Protein AF-A0A958QHL1-F1 (afdb_monomer)

Nearest PDB structures (foldseek):
  5h7c-assembly2_C  TM=5.661E-01  e=3.840E-01  Staphylococcus aureus
  6q84-assembly1_A  TM=4.705E-01  e=4.400E+00  Saccharomyces cerevisiae S288C
  6oxl-assembly1_B  TM=3.513E-01  e=3.822E+00  Mus musculus
  6q83-assembly1_A  TM=4.762E-01  e=9.317E+00  Saccharomyces cerevisiae S288C

Structure (mmCIF, N/CA/C/O backbone):
data_AF-A0A958QHL1-F1
#
_entry.id   AF-A0A958QHL1-F1
#
loop_
_atom_site.group_PDB
_atom_site.id
_atom_site.type_symbol
_atom_site.label_atom_id
_atom_site.label_alt_id
_atom_site.label_comp_id
_atom_site.label_asym_id
_atom_site.label_entity_id
_atom_site.label_seq_id
_atom_site.pdbx_PDB_ins_code
_atom_site.Cartn_x
_atom_site.Cartn_y
_atom_site.Cartn_z
_atom_site.occupancy
_atom_site.B_iso_or_equiv
_atom_site.auth_seq_id
_atom_site.auth_comp_id
_atom_site.auth_asym_id
_atom_site.auth_atom_id
_atom_site.pdbx_PDB_model_num
ATOM 1 N N . MET A 1 1 ? -62.777 44.201 -5.542 1.00 40.00 1 MET A N 1
ATOM 2 C CA . MET A 1 1 ? -62.900 43.605 -4.192 1.00 40.00 1 MET A CA 1
ATOM 3 C C . MET A 1 1 ? -62.318 42.198 -4.240 1.00 40.00 1 MET A C 1
ATOM 5 O O . MET A 1 1 ? -62.604 41.501 -5.202 1.00 40.00 1 MET A O 1
ATOM 9 N N . LYS A 1 2 ? -61.555 41.824 -3.204 1.00 37.69 2 LYS A N 1
ATOM 10 C CA . LYS A 1 2 ? -60.826 40.557 -2.964 1.00 37.69 2 LYS A CA 1
ATOM 11 C C . LYS A 1 2 ? -59.412 40.443 -3.557 1.00 37.69 2 LYS A C 1
ATOM 13 O O . LYS A 1 2 ? -59.173 39.968 -4.656 1.00 37.69 2 LYS A O 1
ATOM 18 N N . VAL A 1 3 ? -58.500 40.897 -2.700 1.00 38.31 3 VAL A N 1
ATOM 19 C CA . VAL A 1 3 ? -57.068 40.610 -2.596 1.00 38.31 3 VAL A CA 1
ATOM 20 C C . VAL A 1 3 ? -56.872 39.106 -2.364 1.00 38.31 3 VAL A C 1
ATOM 22 O O . VAL A 1 3 ? -57.505 38.567 -1.455 1.00 38.31 3 VAL A O 1
ATOM 25 N N . THR A 1 4 ? -55.974 38.446 -3.104 1.00 38.78 4 THR A N 1
ATOM 26 C CA . THR A 1 4 ? -55.525 37.084 -2.756 1.00 38.78 4 THR A CA 1
ATOM 27 C C . THR A 1 4 ? -54.004 37.032 -2.643 1.00 38.78 4 THR A C 1
ATOM 29 O O . THR A 1 4 ? -53.277 36.976 -3.626 1.00 38.78 4 THR A O 1
ATOM 32 N N . LYS A 1 5 ? -53.597 37.159 -1.378 1.00 37.94 5 LYS A N 1
ATOM 33 C CA . LYS A 1 5 ? -52.376 36.755 -0.670 1.00 37.94 5 LYS A CA 1
ATOM 34 C C . LYS A 1 5 ? -51.297 35.986 -1.449 1.00 37.94 5 LYS A C 1
ATOM 36 O O . LYS A 1 5 ? -51.543 34.924 -2.010 1.00 37.94 5 LYS A O 1
ATOM 41 N N . LEU A 1 6 ? -50.078 36.512 -1.295 1.00 40.16 6 LEU A N 1
ATOM 42 C CA . LEU A 1 6 ? -48.790 35.857 -1.496 1.00 40.16 6 LEU A CA 1
ATOM 43 C C . LEU A 1 6 ? -48.704 34.530 -0.725 1.00 40.16 6 LEU A C 1
ATOM 45 O O . LEU A 1 6 ? -48.998 34.490 0.470 1.00 40.16 6 LEU A O 1
ATOM 49 N N . ALA A 1 7 ? -48.203 33.491 -1.388 1.00 40.44 7 ALA A N 1
ATOM 50 C CA . ALA A 1 7 ? -47.588 32.344 -0.735 1.00 40.44 7 ALA A CA 1
ATOM 51 C C . ALA A 1 7 ? -46.068 32.475 -0.893 1.00 40.44 7 ALA A C 1
ATOM 53 O O . ALA A 1 7 ? -45.492 32.133 -1.923 1.00 40.44 7 ALA A O 1
ATOM 54 N N . THR A 1 8 ? -45.434 33.042 0.130 1.00 37.28 8 THR A N 1
ATOM 55 C CA . THR A 1 8 ? -43.983 33.039 0.311 1.00 37.28 8 THR A CA 1
ATOM 56 C C . THR A 1 8 ? -43.542 31.607 0.608 1.00 37.28 8 THR A C 1
ATOM 58 O O . THR A 1 8 ? -43.864 31.069 1.666 1.00 37.28 8 THR A O 1
ATOM 61 N N . ILE A 1 9 ? -42.812 30.983 -0.317 1.00 42.72 9 ILE A N 1
ATOM 62 C CA . ILE A 1 9 ? -42.079 29.742 -0.056 1.00 42.72 9 ILE A CA 1
ATOM 63 C C . ILE A 1 9 ? -40.859 30.129 0.781 1.00 42.72 9 ILE A C 1
ATOM 65 O O . ILE A 1 9 ? -39.889 30.684 0.270 1.00 42.72 9 ILE A O 1
ATOM 69 N N . ALA A 1 10 ? 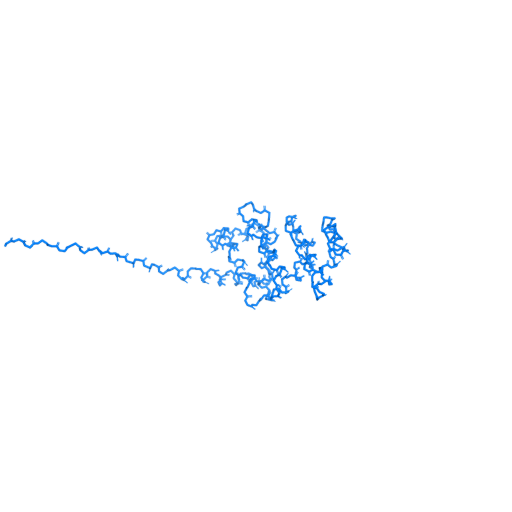-40.929 29.883 2.087 1.00 36.50 10 ALA A N 1
ATOM 70 C CA . ALA A 1 10 ? -39.771 29.948 2.963 1.00 36.50 10 ALA A CA 1
ATOM 71 C C . ALA A 1 10 ? -38.899 28.713 2.698 1.00 36.50 10 ALA A C 1
ATOM 73 O O . ALA A 1 10 ? -39.098 27.657 3.294 1.00 36.50 10 ALA A O 1
ATOM 74 N N . PHE A 1 11 ? -37.948 28.839 1.773 1.00 31.77 11 PHE A N 1
ATOM 75 C CA . PHE A 1 11 ? -36.825 27.913 1.688 1.00 31.77 11 PHE A CA 1
ATOM 76 C C . PHE A 1 11 ? -35.873 28.286 2.827 1.00 31.77 11 PHE A C 1
ATOM 78 O O . PHE A 1 11 ? -35.077 29.218 2.723 1.00 31.77 11 PHE A O 1
ATOM 85 N N . VAL A 1 12 ? -36.040 27.627 3.972 1.00 35.97 12 VAL A N 1
ATOM 86 C CA . VAL A 1 12 ? -35.073 27.700 5.066 1.00 35.97 12 VAL A CA 1
ATOM 87 C C . VAL A 1 12 ? -33.830 26.967 4.575 1.00 35.97 12 VAL A C 1
ATOM 89 O O . VAL A 1 12 ? -33.745 25.744 4.633 1.00 35.97 12 VAL A O 1
ATOM 92 N N . SER A 1 13 ? -32.884 27.728 4.029 1.00 36.53 13 SER A N 1
ATOM 93 C CA . SER A 1 13 ? -31.526 27.265 3.772 1.00 36.53 13 SER A CA 1
ATOM 94 C C . SER A 1 13 ? -30.848 26.996 5.109 1.00 36.53 13 SER A C 1
ATOM 96 O O . SER A 1 13 ? -30.160 27.849 5.667 1.00 36.53 13 SER A O 1
ATOM 98 N N . THR A 1 14 ? -31.044 25.795 5.636 1.00 39.44 14 THR A N 1
ATOM 99 C CA . THR A 1 14 ? -30.184 25.239 6.671 1.00 39.44 14 THR A CA 1
ATOM 100 C C . THR A 1 14 ? -28.889 24.786 5.998 1.00 39.44 14 THR A C 1
ATOM 102 O O . THR A 1 14 ? -28.697 23.611 5.707 1.00 39.44 14 THR A O 1
ATOM 105 N N . VAL A 1 15 ? -27.990 25.734 5.725 1.00 42.03 15 VAL A N 1
ATOM 106 C CA . VAL A 1 15 ? -26.566 25.415 5.572 1.00 42.03 15 VAL A CA 1
ATOM 107 C C . VAL A 1 15 ? -26.044 25.213 6.989 1.00 42.03 15 VAL A C 1
ATOM 109 O O . VAL A 1 15 ? -25.591 26.148 7.647 1.00 42.03 15 VAL A O 1
ATOM 112 N N . LEU A 1 16 ? -26.217 23.999 7.512 1.00 40.34 16 LEU A N 1
ATOM 113 C CA . LEU A 1 16 ? -25.536 23.594 8.732 1.00 40.34 16 LEU A CA 1
ATOM 114 C C . LEU A 1 16 ? -24.055 23.436 8.399 1.00 40.34 16 LEU A C 1
ATOM 116 O O . LEU A 1 16 ? -23.671 22.584 7.605 1.00 40.34 16 LEU A O 1
ATOM 120 N N . LEU A 1 17 ? -23.268 24.318 9.009 1.00 44.16 17 LEU A N 1
ATOM 121 C CA . LEU A 1 17 ? -21.853 24.193 9.347 1.00 44.16 17 LEU A CA 1
ATOM 122 C C . LEU A 1 17 ? -21.390 22.718 9.428 1.00 44.16 17 LEU A C 1
ATOM 124 O O . LEU A 1 17 ? -21.441 22.097 10.485 1.00 44.16 17 LEU A O 1
ATOM 128 N N . SER A 1 18 ? -20.916 22.148 8.322 1.00 42.16 18 SER A N 1
ATOM 129 C CA . SER A 1 18 ? -20.265 20.827 8.287 1.00 42.16 18 SER A CA 1
ATOM 130 C C . SER A 1 18 ? -18.736 20.927 8.203 1.00 42.16 18 SER A C 1
ATOM 132 O O . SER A 1 18 ? -18.056 19.930 7.988 1.00 42.16 18 SER A O 1
ATOM 134 N N . GLY A 1 19 ? -18.175 22.126 8.392 1.00 37.88 19 GLY A N 1
ATOM 135 C CA . GLY A 1 19 ? -16.742 22.391 8.227 1.00 37.88 19 GLY A CA 1
ATOM 136 C C . GLY A 1 19 ? -15.857 22.109 9.445 1.00 37.88 19 GLY A C 1
ATOM 137 O O . GLY A 1 19 ? -14.647 22.246 9.333 1.00 37.88 19 GLY A O 1
ATOM 138 N N . THR A 1 20 ? -16.409 21.750 10.608 1.00 47.81 20 THR A N 1
ATOM 139 C CA . THR A 1 20 ? -15.644 21.646 11.867 1.00 47.81 20 THR A CA 1
ATOM 140 C C . THR A 1 20 ? -15.330 20.234 12.383 1.00 47.81 20 THR A C 1
ATOM 142 O O . THR A 1 20 ? -14.235 20.084 12.921 1.00 47.81 20 THR A O 1
ATOM 145 N N . PRO A 1 21 ? -16.169 19.184 12.240 1.00 52.41 21 PRO A N 1
ATOM 146 C CA . PRO A 1 21 ? -15.819 17.876 12.804 1.00 52.41 21 PRO A CA 1
ATOM 147 C C . PRO A 1 21 ? -14.728 17.165 11.995 1.00 52.41 21 PRO A C 1
ATOM 149 O O . PRO A 1 21 ? -13.868 16.523 12.582 1.00 52.41 21 PRO A O 1
ATOM 152 N N . ALA A 1 22 ? -14.713 17.329 10.667 1.00 51.03 22 ALA A N 1
ATOM 153 C CA . ALA A 1 22 ? -13.728 16.681 9.800 1.00 51.03 22 ALA A CA 1
ATOM 154 C C . ALA A 1 22 ? -12.302 17.214 10.029 1.00 51.03 22 ALA A C 1
ATOM 156 O O . ALA A 1 22 ? -11.361 16.431 10.091 1.00 51.03 22 ALA A O 1
ATOM 157 N N . LEU A 1 23 ? -12.149 18.532 10.217 1.00 50.41 23 LEU A N 1
ATOM 158 C CA . LEU A 1 23 ? -10.845 19.147 10.487 1.00 50.41 23 LEU A CA 1
ATOM 159 C C . LEU A 1 23 ? -10.327 18.814 11.894 1.00 50.41 23 LEU A C 1
ATOM 161 O O . 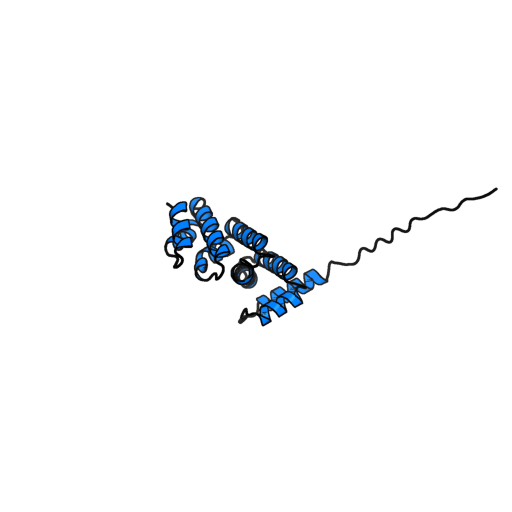LEU A 1 23 ? -9.138 18.562 12.050 1.00 50.41 23 LEU A O 1
ATOM 165 N N . ALA A 1 24 ? -11.209 18.776 12.901 1.00 58.22 24 ALA A N 1
ATOM 166 C CA . ALA A 1 24 ? -10.835 18.379 14.260 1.00 58.22 24 ALA A CA 1
ATOM 167 C C . ALA A 1 24 ? -10.433 16.893 14.327 1.00 58.22 24 ALA A C 1
ATOM 169 O O . ALA A 1 24 ? -9.383 16.567 14.875 1.00 58.22 24 ALA A O 1
ATOM 170 N N . ALA A 1 25 ? -11.209 16.009 13.689 1.00 60.47 25 ALA A N 1
ATOM 171 C CA . ALA A 1 25 ? -10.893 14.584 13.615 1.00 60.47 25 ALA A CA 1
ATOM 172 C C . ALA A 1 25 ? -9.570 14.320 12.877 1.00 60.47 25 ALA A C 1
ATOM 174 O O . ALA A 1 25 ? -8.770 13.506 13.329 1.00 60.47 25 ALA A O 1
ATOM 175 N N . GLN A 1 26 ? -9.291 15.060 11.796 1.00 62.81 26 GLN A N 1
ATOM 176 C CA . GLN A 1 26 ? -8.021 14.951 11.077 1.00 62.81 26 GLN A CA 1
ATOM 177 C C . GLN A 1 26 ? -6.828 15.382 11.945 1.00 62.81 26 GLN A C 1
ATOM 179 O O . GLN A 1 26 ? -5.815 14.684 11.961 1.00 62.81 26 GLN A O 1
ATOM 184 N N . SER A 1 27 ? -6.947 16.484 12.699 1.00 71.00 27 SER A N 1
ATOM 185 C CA . SER A 1 27 ? -5.885 16.922 13.616 1.00 71.00 27 SER A CA 1
ATOM 186 C C . SER A 1 27 ? -5.665 15.955 14.782 1.00 71.00 27 SER A C 1
ATOM 188 O O . SER A 1 27 ? -4.523 15.735 15.190 1.00 71.00 27 SER A O 1
ATOM 190 N N . ASP A 1 28 ? -6.735 15.337 15.289 1.00 78.75 28 ASP A N 1
ATOM 191 C CA . ASP A 1 28 ? -6.648 14.335 16.352 1.00 78.75 28 ASP A CA 1
ATOM 192 C C . ASP A 1 28 ? -5.971 13.059 15.836 1.00 78.75 28 ASP A C 1
ATOM 194 O O . ASP A 1 2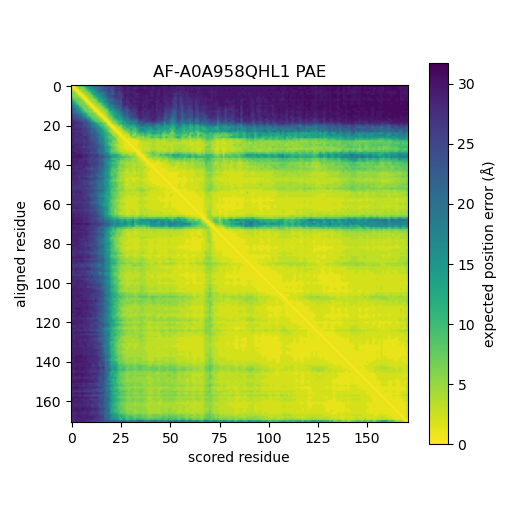8 ? -5.057 12.536 16.477 1.00 78.75 28 ASP A O 1
ATOM 198 N N . LEU A 1 29 ? -6.337 12.601 14.635 1.00 82.75 29 LEU A N 1
ATOM 199 C CA . LEU A 1 29 ? -5.721 11.442 13.998 1.00 82.75 29 LEU A CA 1
ATOM 200 C C . LEU A 1 29 ? -4.238 11.682 13.684 1.00 82.75 29 LEU A C 1
ATOM 202 O O . LEU A 1 29 ? -3.403 10.818 13.953 1.00 82.75 29 LEU A O 1
ATOM 206 N N . GLU A 1 30 ? -3.884 12.858 13.162 1.00 83.00 30 GLU A N 1
ATOM 207 C CA . GLU A 1 30 ? -2.490 13.246 12.928 1.00 83.00 30 GLU A CA 1
ATOM 208 C C . GLU A 1 30 ? -1.680 13.214 14.232 1.00 83.00 30 GLU A C 1
ATOM 210 O O . GLU A 1 30 ? -0.595 12.623 14.280 1.00 83.00 30 GLU A O 1
ATOM 215 N N . PHE A 1 31 ? -2.230 13.768 15.318 1.00 82.69 31 PHE A N 1
ATOM 216 C CA . PHE A 1 31 ? -1.605 13.720 16.636 1.00 82.69 31 PHE A CA 1
ATOM 217 C C . PHE A 1 31 ? -1.419 12.278 17.126 1.00 82.69 31 PHE A C 1
ATOM 219 O O . PHE A 1 31 ? -0.316 11.907 17.539 1.00 82.69 31 PHE A O 1
ATOM 226 N N . MET A 1 32 ? -2.449 11.436 17.025 1.00 82.44 32 MET A N 1
ATOM 227 C CA . MET A 1 32 ? -2.378 10.028 17.423 1.00 82.44 32 MET A CA 1
ATOM 228 C C . MET A 1 32 ? -1.335 9.251 16.604 1.00 82.44 32 MET A C 1
ATOM 230 O O . MET A 1 32 ? -0.540 8.493 17.163 1.00 82.44 32 MET A O 1
ATOM 234 N N . LEU A 1 33 ? -1.267 9.477 15.290 1.00 84.62 33 LEU A N 1
ATOM 235 C CA . LEU A 1 33 ? -0.289 8.836 14.404 1.00 84.62 33 LEU A CA 1
ATOM 236 C C . LEU A 1 33 ? 1.138 9.351 14.617 1.00 84.62 33 LEU A C 1
ATOM 238 O O . LEU A 1 33 ? 2.099 8.611 14.375 1.00 84.62 33 LEU A O 1
ATOM 242 N N . SER A 1 34 ? 1.296 10.582 15.108 1.00 83.62 34 SER A N 1
ATOM 243 C CA . SER A 1 34 ? 2.597 11.155 15.471 1.00 83.62 34 SER A CA 1
ATOM 244 C C . SER A 1 34 ? 3.234 10.483 16.698 1.00 83.62 34 SER A C 1
ATOM 246 O O . SER A 1 34 ? 4.441 10.619 16.924 1.00 83.62 34 SER A O 1
ATOM 248 N N . ALA A 1 35 ? 2.460 9.707 17.470 1.00 83.00 35 ALA A N 1
ATOM 249 C CA . ALA A 1 35 ? 2.942 9.026 18.663 1.00 83.00 35 ALA A CA 1
ATOM 250 C C . ALA A 1 35 ? 4.140 8.115 18.347 1.00 83.00 35 ALA A C 1
ATOM 252 O O . ALA A 1 35 ? 4.113 7.255 17.461 1.00 83.00 35 ALA A O 1
ATOM 253 N N . ARG A 1 36 ? 5.231 8.282 19.103 1.00 69.56 36 ARG A N 1
ATOM 254 C CA . ARG A 1 36 ? 6.502 7.583 18.846 1.00 69.56 36 ARG A CA 1
ATOM 255 C C . ARG A 1 36 ? 6.366 6.056 18.890 1.00 69.56 36 ARG A C 1
ATOM 257 O O . ARG A 1 36 ? 7.019 5.367 18.109 1.00 69.56 36 ARG A O 1
ATOM 264 N N . HIS A 1 37 ? 5.503 5.554 19.771 1.00 73.88 37 HIS A N 1
ATOM 265 C CA . HIS A 1 37 ? 5.282 4.132 20.032 1.00 73.88 37 HIS A CA 1
ATOM 266 C C . HIS A 1 37 ? 3.801 3.772 19.885 1.00 73.88 37 HIS A C 1
ATOM 268 O O . HIS A 1 37 ? 3.172 3.329 20.838 1.00 73.88 37 HIS A O 1
ATOM 274 N N . LEU A 1 38 ? 3.240 4.004 18.696 1.00 78.94 38 LEU A N 1
ATOM 275 C CA . LEU A 1 38 ? 1.933 3.453 18.351 1.00 78.94 38 LEU A CA 1
ATOM 276 C C . LEU A 1 38 ? 2.095 1.964 18.027 1.00 78.94 38 LEU A C 1
ATOM 278 O O . LEU A 1 38 ? 2.779 1.616 17.062 1.00 78.94 38 LEU A O 1
ATOM 282 N N . GLU A 1 39 ? 1.483 1.109 18.838 1.00 83.69 39 GLU A N 1
ATOM 283 C CA . GLU A 1 39 ? 1.298 -0.306 18.532 1.00 83.69 39 GLU A CA 1
ATOM 284 C C . GLU A 1 39 ? -0.087 -0.475 17.912 1.00 83.69 39 GLU A C 1
ATOM 286 O O . GLU A 1 39 ? -1.083 -0.085 18.514 1.00 83.69 39 GLU A O 1
ATOM 291 N N . TRP A 1 40 ? -0.145 -0.999 16.688 1.00 84.12 40 TRP A N 1
ATOM 292 C CA . TRP A 1 40 ? -1.419 -1.263 16.031 1.00 84.12 40 TRP A CA 1
ATOM 293 C C . TRP A 1 40 ? -1.918 -2.650 16.440 1.00 84.12 40 TRP A C 1
ATOM 295 O O . TRP A 1 40 ? -1.244 -3.653 16.211 1.00 84.12 40 TRP A O 1
ATOM 305 N N . ASN A 1 41 ? -3.078 -2.694 17.086 1.00 87.44 41 ASN A N 1
ATOM 306 C CA . ASN A 1 41 ? -3.783 -3.902 17.509 1.00 87.44 41 ASN A CA 1
ATOM 307 C C . ASN A 1 41 ? -5.299 -3.665 17.406 1.00 87.44 41 ASN A C 1
ATOM 309 O O . ASN A 1 41 ? -5.719 -2.557 17.069 1.00 87.44 41 ASN A O 1
ATOM 313 N N . SER A 1 42 ? -6.116 -4.679 17.711 1.00 88.12 42 SER A N 1
ATOM 314 C CA . SER A 1 42 ? -7.582 -4.591 17.614 1.00 88.12 42 SER A CA 1
ATOM 315 C C . SER A 1 42 ? -8.168 -3.416 18.396 1.00 88.12 42 SER A C 1
ATOM 317 O O . SER A 1 42 ? -8.999 -2.686 17.867 1.00 88.12 42 SER A O 1
ATOM 319 N N . ASP A 1 43 ? -7.700 -3.196 19.624 1.00 88.75 43 ASP A N 1
ATOM 320 C CA . ASP A 1 43 ? -8.252 -2.176 20.522 1.00 88.75 43 ASP A CA 1
ATOM 321 C C . ASP A 1 43 ? -7.884 -0.767 20.038 1.00 88.75 43 ASP A C 1
ATOM 323 O O . ASP A 1 43 ? -8.679 0.176 20.103 1.00 88.75 43 ASP A O 1
ATOM 327 N N . THR A 1 44 ? -6.666 -0.625 19.512 1.00 88.88 44 THR A N 1
ATOM 328 C CA . THR A 1 44 ? -6.185 0.614 18.897 1.00 88.88 44 THR A CA 1
ATOM 329 C C . THR A 1 44 ? -6.952 0.892 17.613 1.00 88.88 44 THR A C 1
ATOM 331 O O . THR A 1 44 ? -7.427 2.006 17.427 1.00 88.88 44 THR A O 1
ATOM 334 N N . GLN A 1 45 ? -7.137 -0.113 16.758 1.00 90.62 45 GLN A N 1
ATOM 335 C CA . GLN A 1 45 ? -7.929 0.019 15.542 1.00 90.62 45 GLN A CA 1
ATOM 336 C C . GLN A 1 45 ? -9.361 0.462 15.856 1.00 90.62 45 GLN A C 1
ATOM 338 O O . GLN A 1 45 ? -9.804 1.471 15.317 1.00 90.62 45 GLN A O 1
ATOM 343 N N . GLU A 1 46 ? -10.053 -0.218 16.774 1.00 91.12 46 GLU A N 1
ATOM 344 C CA . GLU A 1 46 ? -11.419 0.139 17.175 1.00 91.12 46 GLU A CA 1
ATOM 345 C C . GLU A 1 46 ? -11.490 1.571 17.725 1.00 91.12 46 GLU A C 1
ATOM 347 O O . GLU A 1 46 ? -12.388 2.334 17.369 1.00 91.12 46 GLU A O 1
ATOM 352 N N . SER A 1 47 ? -10.506 1.980 18.533 1.00 88.75 47 SER A N 1
ATOM 353 C CA . SER A 1 47 ? -10.434 3.343 19.074 1.00 88.75 47 SER A CA 1
ATOM 354 C C . SER A 1 47 ? -10.260 4.397 17.977 1.00 88.75 47 SER A C 1
ATOM 356 O O . SER A 1 47 ? -10.892 5.453 18.027 1.00 88.75 47 SER A O 1
ATOM 358 N N . PHE A 1 48 ? -9.420 4.122 16.979 1.00 91.56 48 PHE A N 1
ATOM 359 C CA . PHE A 1 48 ? -9.209 5.009 15.836 1.00 91.56 48 PHE A CA 1
ATOM 360 C C . PHE A 1 48 ? -10.448 5.071 14.938 1.00 91.56 48 PHE A C 1
ATOM 362 O O . PHE A 1 48 ? -10.841 6.156 14.510 1.00 91.56 48 PHE A O 1
ATOM 369 N N . GLU A 1 49 ? -11.087 3.930 14.674 1.00 92.69 49 GLU A N 1
ATOM 370 C CA . GLU A 1 49 ? -12.316 3.872 13.885 1.00 92.69 49 GLU A CA 1
ATOM 371 C C . GLU A 1 49 ? -13.432 4.648 14.589 1.00 92.69 49 GLU A C 1
ATOM 373 O O . GLU A 1 49 ? -14.083 5.485 13.967 1.00 92.69 49 GLU A O 1
ATOM 378 N N . ALA A 1 50 ? -13.611 4.458 15.898 1.00 88.88 50 ALA A N 1
ATOM 379 C CA . ALA A 1 50 ? -14.592 5.198 16.686 1.00 88.88 50 ALA A CA 1
ATOM 380 C C . ALA A 1 50 ? -14.319 6.711 16.683 1.00 88.88 50 ALA A C 1
ATOM 382 O O . ALA A 1 50 ? -15.249 7.496 16.488 1.00 88.88 50 ALA A O 1
ATOM 383 N N . ALA A 1 51 ? -13.057 7.125 1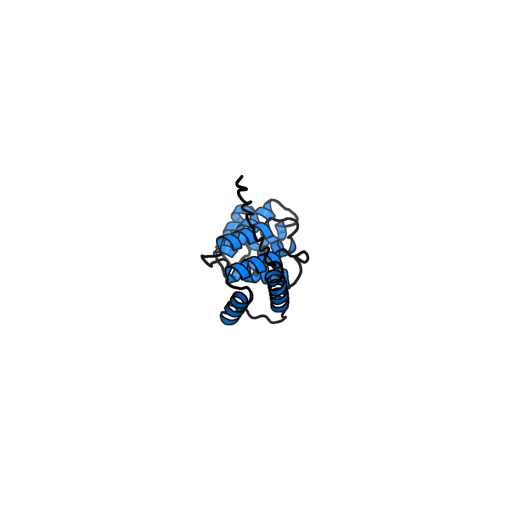6.846 1.00 86.56 51 ALA A N 1
ATOM 384 C CA . ALA A 1 51 ? -12.661 8.534 16.819 1.00 86.56 51 ALA A CA 1
ATOM 385 C C . ALA A 1 51 ? -12.907 9.191 15.450 1.00 86.56 51 ALA A C 1
ATOM 387 O O . ALA A 1 51 ? -13.345 10.339 15.384 1.00 86.56 51 ALA A O 1
ATOM 388 N N . ALA A 1 52 ? -12.687 8.456 14.357 1.00 88.00 52 ALA A N 1
ATOM 389 C CA . ALA A 1 52 ? -12.940 8.944 13.005 1.00 88.00 52 ALA A CA 1
ATOM 390 C C . ALA A 1 52 ? -14.434 8.959 12.623 1.00 88.00 52 ALA A C 1
ATOM 392 O O . ALA A 1 52 ? -14.801 9.576 11.623 1.00 88.00 52 ALA A O 1
ATOM 393 N N . GLY A 1 53 ? -15.303 8.301 13.402 1.00 89.44 53 GLY A N 1
ATOM 394 C CA . GLY A 1 53 ? -16.731 8.146 13.099 1.00 89.44 53 GLY A CA 1
ATOM 395 C C . GLY A 1 53 ? -17.075 6.889 12.288 1.00 89.44 53 GLY A C 1
ATOM 396 O O . GLY A 1 53 ? -18.152 6.812 11.699 1.00 89.44 53 GLY A O 1
ATOM 397 N N . GLY A 1 54 ? -16.175 5.908 12.258 1.00 92.25 54 GLY A N 1
ATOM 398 C CA . GLY A 1 54 ? -16.318 4.601 11.624 1.00 92.25 54 GLY A CA 1
ATOM 399 C C . GLY A 1 54 ? -15.135 4.247 10.720 1.00 92.25 54 GLY A C 1
ATOM 400 O O . GLY A 1 54 ? -14.324 5.100 10.357 1.00 92.25 54 GLY A O 1
ATOM 401 N N . LYS A 1 55 ? -15.074 2.978 10.302 1.00 94.19 55 LYS A N 1
ATOM 402 C CA . LYS A 1 55 ? -14.018 2.430 9.437 1.00 94.19 55 LYS A CA 1
ATOM 403 C C . LYS A 1 55 ? -13.790 3.231 8.154 1.00 94.19 55 LYS A C 1
ATOM 405 O O . LYS A 1 55 ? -12.669 3.645 7.885 1.00 94.19 55 LYS A O 1
ATOM 410 N N . GLN A 1 56 ? -14.849 3.480 7.379 1.00 94.62 56 GLN A N 1
ATOM 411 C CA . GLN A 1 56 ? -14.738 4.214 6.112 1.00 94.62 56 GLN A CA 1
ATOM 412 C C . GLN A 1 56 ? -14.157 5.618 6.326 1.00 94.62 56 GLN A C 1
ATOM 414 O O . GLN A 1 56 ? -13.249 6.028 5.610 1.00 94.62 56 GLN A O 1
ATOM 419 N N . ALA A 1 57 ? -14.635 6.328 7.352 1.00 93.38 57 ALA A N 1
ATOM 420 C CA . ALA A 1 57 ? -14.155 7.667 7.668 1.00 93.38 57 ALA A CA 1
ATOM 421 C C . ALA A 1 57 ? -12.680 7.660 8.096 1.00 93.38 57 ALA A C 1
ATOM 423 O O . ALA A 1 57 ? -11.929 8.556 7.713 1.00 93.38 57 ALA A O 1
ATOM 424 N N . LEU A 1 58 ? -12.244 6.637 8.839 1.00 94.69 58 LEU A N 1
ATOM 425 C CA . LEU A 1 58 ? -10.834 6.461 9.175 1.00 94.69 58 LEU A CA 1
ATOM 426 C C . LEU A 1 58 ? -9.984 6.205 7.928 1.00 94.69 58 LEU A C 1
ATOM 428 O O . LEU A 1 58 ? -8.947 6.843 7.769 1.00 94.69 58 LEU A O 1
ATOM 432 N N . VAL A 1 59 ? -10.410 5.303 7.040 1.00 95.81 59 VAL A N 1
ATOM 433 C CA . VAL A 1 59 ? -9.695 5.012 5.786 1.00 95.81 59 VAL A CA 1
ATOM 434 C C . VAL A 1 59 ? -9.555 6.275 4.941 1.00 95.81 59 VAL A C 1
ATOM 436 O O . VAL A 1 59 ? -8.447 6.592 4.511 1.00 95.81 59 VAL A O 1
ATOM 439 N N . ASP A 1 60 ? -10.629 7.048 4.779 1.00 94.00 60 ASP A N 1
ATOM 440 C CA . ASP A 1 60 ? -10.599 8.308 4.034 1.00 94.00 60 ASP A CA 1
ATOM 441 C C . ASP A 1 60 ? -9.608 9.313 4.649 1.00 94.00 60 ASP A C 1
ATOM 443 O O . ASP A 1 60 ? -8.835 9.947 3.928 1.00 94.00 60 ASP A O 1
ATOM 447 N N . GLN A 1 61 ? -9.572 9.432 5.981 1.00 92.69 61 GLN A N 1
ATOM 448 C CA . GLN A 1 61 ? -8.612 10.303 6.668 1.00 92.69 61 GLN A CA 1
ATOM 449 C C . GLN A 1 61 ? -7.168 9.795 6.549 1.00 92.69 61 GLN A C 1
ATOM 451 O O . GLN A 1 61 ? -6.257 10.593 6.341 1.00 92.69 61 GLN A O 1
ATOM 456 N N . LEU A 1 62 ? -6.933 8.482 6.635 1.00 93.62 62 LEU A N 1
ATOM 457 C CA . LEU A 1 62 ? -5.605 7.890 6.446 1.00 93.62 62 LEU A CA 1
ATOM 458 C C . LEU A 1 62 ? -5.075 8.141 5.029 1.00 93.62 62 LEU A C 1
ATOM 460 O O . LEU A 1 62 ? -3.896 8.455 4.880 1.00 93.62 62 LEU A O 1
ATOM 464 N N . ILE A 1 63 ? -5.936 8.064 4.012 1.00 93.56 63 ILE A N 1
ATOM 465 C CA . ILE A 1 63 ? -5.589 8.398 2.622 1.00 93.56 63 ILE A CA 1
ATOM 466 C C . ILE A 1 63 ? -5.239 9.887 2.499 1.00 93.56 63 ILE A C 1
ATOM 468 O O . ILE A 1 63 ? -4.241 10.259 1.889 1.00 93.56 63 ILE A O 1
ATOM 472 N N . GLN A 1 64 ? -6.023 10.773 3.118 1.00 91.00 64 GLN A N 1
ATOM 473 C CA . GLN A 1 64 ? -5.697 12.203 3.121 1.00 91.00 64 GLN A CA 1
ATOM 474 C C . GLN A 1 64 ? -4.353 12.483 3.804 1.00 91.00 64 GLN A C 1
ATOM 476 O O . GLN A 1 64 ? -3.572 13.305 3.325 1.00 91.00 64 GLN A O 1
ATOM 481 N N . LEU A 1 65 ? -4.063 11.793 4.909 1.00 89.94 65 LEU A N 1
ATOM 482 C CA . LEU A 1 65 ? -2.806 11.947 5.634 1.00 89.94 65 LEU A CA 1
ATOM 483 C C . LEU A 1 65 ? -1.612 11.377 4.861 1.00 89.94 65 LEU A C 1
ATOM 485 O O . LEU A 1 65 ? -0.548 12.005 4.879 1.00 89.94 65 LEU A O 1
ATOM 489 N N . SER A 1 66 ? -1.762 10.248 4.156 1.00 88.94 66 SER A N 1
ATOM 490 C CA . SER A 1 66 ? -0.696 9.717 3.292 1.00 88.94 66 SER A CA 1
ATOM 491 C C . SER A 1 66 ? -0.352 10.688 2.161 1.00 88.94 66 SER A C 1
ATOM 493 O O . SER A 1 66 ? 0.823 10.840 1.836 1.00 88.94 66 SER A O 1
ATOM 495 N N . HIS A 1 67 ? -1.339 11.415 1.631 1.00 88.06 67 HIS A N 1
ATOM 496 C CA . HIS A 1 67 ? -1.153 12.385 0.546 1.00 88.06 67 HIS A CA 1
ATOM 497 C C . HIS A 1 67 ? -0.818 13.814 1.006 1.00 88.06 67 HIS A C 1
ATOM 499 O O . HIS A 1 67 ? -0.707 14.706 0.167 1.00 88.06 67 HIS A O 1
ATOM 505 N N . SER A 1 68 ? -0.690 14.070 2.310 1.00 80.44 68 SER A N 1
ATOM 506 C CA . SER A 1 68 ? -0.407 15.419 2.820 1.00 80.44 68 SER A CA 1
ATOM 507 C C . SER A 1 68 ? 0.924 15.975 2.285 1.00 80.44 68 SER A C 1
ATOM 509 O O . SER A 1 68 ? 1.859 15.214 2.041 1.00 80.44 68 SER A O 1
ATOM 511 N N . ASP A 1 69 ? 1.047 17.307 2.162 1.00 61.97 69 ASP A N 1
ATOM 512 C CA . ASP A 1 69 ? 2.206 18.013 1.564 1.00 61.97 69 ASP A CA 1
ATOM 513 C C . ASP A 1 69 ? 3.573 17.601 2.146 1.00 61.97 69 ASP A C 1
ATOM 515 O O . ASP A 1 69 ? 4.624 17.771 1.527 1.00 61.97 69 ASP A O 1
ATOM 519 N N . SER A 1 70 ? 3.572 17.015 3.343 1.00 63.03 70 SER A N 1
ATOM 520 C CA . SER A 1 70 ? 4.725 16.340 3.925 1.00 63.03 70 SER A CA 1
ATOM 521 C C . SER A 1 70 ? 4.638 14.827 3.716 1.00 63.03 70 SER A C 1
ATOM 523 O O . SER A 1 70 ? 4.616 14.065 4.679 1.00 63.03 70 SER A O 1
ATOM 525 N N . VAL A 1 71 ? 4.663 14.373 2.460 1.00 57.91 71 VAL A N 1
ATOM 526 C CA . VAL A 1 71 ? 4.640 12.946 2.062 1.00 57.91 71 VAL A CA 1
ATOM 527 C C . VAL A 1 71 ? 5.815 12.148 2.669 1.00 57.91 71 VAL A C 1
ATOM 529 O O . VAL A 1 71 ? 5.769 10.930 2.828 1.00 57.91 71 VAL A O 1
ATOM 532 N N . SER A 1 72 ? 6.882 12.846 3.0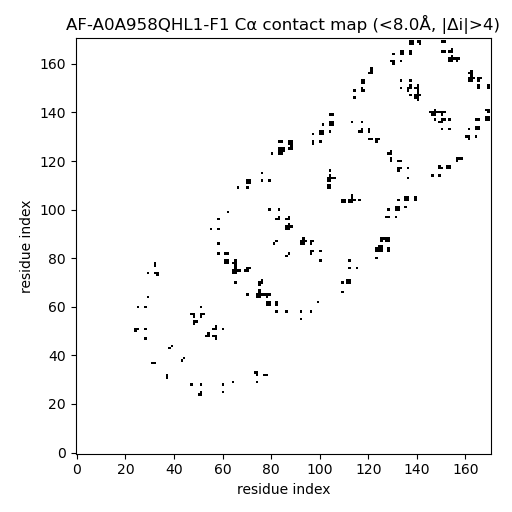75 1.00 63.16 72 SER A N 1
ATOM 533 C CA . SER A 1 72 ? 8.024 12.283 3.818 1.00 63.16 72 SER A CA 1
ATOM 534 C C . SER A 1 72 ? 7.886 12.378 5.345 1.00 63.16 72 SER A C 1
ATOM 536 O O . SER A 1 72 ? 8.832 12.068 6.072 1.00 63.16 72 SER A O 1
ATOM 538 N N . SER A 1 73 ? 6.742 12.835 5.858 1.00 80.94 73 SER A N 1
ATOM 539 C CA . SER A 1 73 ? 6.489 12.888 7.294 1.00 80.94 73 SER A CA 1
ATOM 540 C C . SER A 1 73 ? 6.309 11.474 7.853 1.00 80.94 73 SER A C 1
ATOM 542 O O . SER A 1 73 ? 5.756 10.592 7.187 1.00 80.94 73 SER A O 1
ATOM 544 N N . PRO A 1 74 ? 6.717 11.240 9.112 1.00 81.75 74 PRO A N 1
ATOM 545 C CA . PRO A 1 74 ? 6.419 9.990 9.800 1.00 81.75 74 PRO A CA 1
ATOM 546 C C . PRO A 1 74 ? 4.924 9.644 9.815 1.00 81.75 74 PRO A C 1
ATOM 548 O O . PRO A 1 74 ? 4.589 8.462 9.804 1.00 81.75 74 PRO A O 1
ATOM 551 N N . VAL A 1 75 ? 4.042 10.652 9.810 1.00 86.88 75 VAL A N 1
ATOM 552 C CA . VAL A 1 75 ? 2.583 10.473 9.793 1.00 86.88 75 VAL A CA 1
ATOM 553 C C . VAL A 1 75 ? 2.123 9.905 8.456 1.00 86.88 75 VAL A C 1
ATOM 555 O O . VAL A 1 75 ? 1.495 8.851 8.451 1.00 86.88 75 VAL A O 1
ATOM 558 N N . ALA A 1 76 ? 2.500 10.526 7.334 1.00 87.81 76 ALA A N 1
ATOM 559 C CA . ALA A 1 76 ? 2.128 10.056 5.998 1.00 87.81 76 ALA A CA 1
ATOM 560 C C . ALA A 1 76 ? 2.605 8.615 5.755 1.00 87.81 76 ALA A C 1
ATOM 562 O O . ALA A 1 76 ? 1.836 7.741 5.352 1.00 87.81 76 ALA A O 1
ATOM 563 N N . MET A 1 77 ? 3.863 8.329 6.108 1.00 86.69 77 MET A N 1
ATOM 564 C CA . MET A 1 77 ? 4.438 6.987 5.988 1.00 86.69 77 MET A CA 1
ATOM 565 C C . MET A 1 77 ? 3.733 5.957 6.878 1.00 86.69 77 MET A C 1
ATOM 567 O O . MET A 1 77 ? 3.639 4.783 6.515 1.00 86.69 77 MET A O 1
ATOM 571 N N . ARG A 1 78 ? 3.273 6.366 8.065 1.00 89.44 78 ARG A N 1
ATOM 572 C CA . ARG A 1 78 ? 2.549 5.486 8.984 1.00 89.44 78 ARG A CA 1
ATOM 573 C C . ARG A 1 78 ? 1.119 5.245 8.517 1.00 89.44 78 ARG A C 1
ATOM 575 O O . ARG A 1 78 ? 0.688 4.099 8.564 1.00 89.44 78 ARG A O 1
ATOM 582 N N . ALA A 1 79 ? 0.434 6.265 8.010 1.00 91.81 79 ALA A N 1
ATOM 583 C CA . ALA A 1 79 ? -0.890 6.121 7.416 1.00 91.81 79 ALA A CA 1
ATOM 584 C C . ALA A 1 79 ? -0.859 5.142 6.230 1.00 91.81 79 ALA A C 1
ATOM 586 O O . ALA A 1 79 ? -1.587 4.153 6.228 1.00 91.81 79 ALA A O 1
ATOM 587 N N . ALA A 1 80 ? 0.089 5.326 5.307 1.00 92.81 80 ALA A N 1
ATOM 588 C CA . ALA A 1 80 ? 0.339 4.414 4.189 1.00 92.81 80 ALA A CA 1
ATOM 589 C C . ALA A 1 80 ? 0.624 2.966 4.641 1.00 92.81 80 ALA A C 1
ATOM 591 O O . ALA A 1 80 ? 0.178 2.002 4.011 1.00 92.81 80 ALA A O 1
ATOM 592 N N . HIS A 1 81 ? 1.359 2.800 5.747 1.00 91.75 81 HIS A N 1
ATOM 593 C CA . HIS A 1 81 ? 1.646 1.488 6.323 1.00 91.75 81 HIS A CA 1
ATOM 594 C C . HIS A 1 81 ? 0.398 0.820 6.914 1.00 91.75 81 HIS A C 1
ATOM 596 O O . HIS A 1 81 ? 0.187 -0.362 6.653 1.00 91.75 81 HIS A O 1
ATOM 602 N N . ILE A 1 82 ? -0.423 1.563 7.663 1.00 93.69 82 ILE A N 1
ATOM 603 C CA . ILE A 1 82 ? -1.683 1.069 8.238 1.00 93.69 82 ILE A CA 1
ATOM 604 C C . ILE A 1 82 ? -2.639 0.648 7.119 1.00 93.69 82 ILE A C 1
ATOM 606 O O . ILE A 1 82 ? -3.132 -0.474 7.134 1.00 93.69 82 ILE A O 1
ATOM 610 N N . LEU A 1 83 ? -2.825 1.491 6.098 1.00 95.69 83 LEU A N 1
ATOM 611 C CA . LEU A 1 83 ? -3.660 1.171 4.935 1.00 95.69 83 LEU A CA 1
ATOM 612 C C . LEU A 1 83 ? -3.272 -0.185 4.320 1.00 95.69 83 LEU A C 1
ATOM 614 O O . LEU A 1 83 ? -4.115 -1.067 4.173 1.00 95.69 83 LEU A O 1
ATOM 618 N N . ALA A 1 84 ? -1.983 -0.393 4.041 1.00 95.00 84 ALA A N 1
ATOM 619 C CA . ALA A 1 84 ? -1.513 -1.616 3.393 1.00 95.00 84 ALA A CA 1
ATOM 620 C C . ALA A 1 84 ? -1.556 -2.881 4.267 1.00 95.00 84 ALA A C 1
ATOM 622 O O . ALA A 1 84 ? -1.627 -3.975 3.711 1.00 95.00 84 ALA A O 1
ATOM 623 N N . ASN A 1 85 ? -1.467 -2.769 5.596 1.00 94.12 85 ASN A N 1
ATOM 624 C CA . ASN A 1 85 ? -1.410 -3.940 6.485 1.00 94.12 85 ASN A CA 1
ATOM 625 C C . ASN A 1 85 ? -2.762 -4.313 7.088 1.00 94.12 85 ASN A C 1
ATOM 627 O O . ASN A 1 85 ? -3.020 -5.494 7.302 1.00 94.12 85 ASN A O 1
ATOM 631 N N . GLU A 1 86 ? -3.607 -3.319 7.338 1.00 94.12 86 GLU A N 1
ATOM 632 C CA . GLU A 1 86 ? -4.785 -3.476 8.192 1.00 94.12 86 GLU A CA 1
ATOM 633 C C . GLU A 1 86 ? -6.080 -3.440 7.374 1.00 94.12 86 GLU A C 1
ATOM 635 O O . GLU A 1 86 ? -7.038 -4.131 7.703 1.00 94.12 86 GLU A O 1
ATOM 640 N N . TYR A 1 87 ? -6.095 -2.694 6.261 1.00 95.81 87 TYR A N 1
ATOM 641 C CA . TYR A 1 87 ? -7.310 -2.469 5.466 1.00 95.81 87 TYR A CA 1
ATOM 642 C C . TYR A 1 87 ? -7.261 -3.040 4.046 1.00 95.81 87 TYR A C 1
ATOM 644 O O . TYR A 1 87 ? -8.291 -3.131 3.381 1.00 95.81 87 TYR A O 1
ATOM 652 N N . ALA A 1 88 ? -6.095 -3.462 3.557 1.00 96.06 88 ALA A N 1
ATOM 653 C CA . ALA A 1 88 ? -5.954 -3.929 2.177 1.00 96.06 88 ALA A CA 1
ATOM 654 C C . ALA A 1 88 ? -6.647 -5.272 1.875 1.00 96.06 88 ALA A C 1
ATOM 656 O O . ALA A 1 88 ? -6.949 -5.537 0.713 1.00 96.06 88 ALA A O 1
ATOM 657 N N . ASP A 1 89 ? -6.917 -6.094 2.894 1.00 94.81 89 ASP A N 1
ATOM 658 C CA . ASP A 1 89 ? -7.690 -7.341 2.766 1.00 94.81 89 ASP A CA 1
ATOM 659 C C . ASP A 1 89 ? -9.134 -7.197 3.298 1.00 94.81 89 ASP A C 1
ATOM 661 O O . ASP A 1 89 ? -9.903 -8.160 3.265 1.00 94.81 89 ASP A O 1
ATOM 665 N N . ASP A 1 90 ? -9.530 -6.011 3.779 1.00 94.25 90 ASP A N 1
ATOM 666 C CA . ASP A 1 90 ? -10.883 -5.776 4.291 1.00 94.25 90 ASP A CA 1
ATOM 667 C C . ASP A 1 90 ? -11.885 -5.668 3.122 1.00 94.25 90 ASP A C 1
ATOM 669 O O . ASP A 1 90 ? -11.713 -4.831 2.234 1.00 94.25 90 ASP A O 1
ATOM 673 N N . PRO A 1 91 ? -12.950 -6.485 3.071 1.00 93.88 91 PRO A N 1
ATOM 674 C CA . PRO A 1 91 ? -13.848 -6.533 1.918 1.00 93.88 91 PRO A CA 1
ATOM 675 C C . PRO A 1 91 ? -14.621 -5.229 1.666 1.00 93.88 91 PRO A C 1
ATOM 677 O O . PRO A 1 91 ? -15.074 -5.018 0.543 1.00 93.88 91 PRO A O 1
ATOM 680 N N . GLU A 1 92 ? -14.783 -4.365 2.670 1.00 94.06 92 GLU A N 1
ATOM 681 C CA . GLU A 1 92 ? -15.539 -3.114 2.541 1.00 94.06 92 GLU A CA 1
ATOM 682 C C . GLU A 1 92 ? -14.700 -2.005 1.900 1.00 94.06 92 GLU A C 1
ATOM 684 O O . GLU A 1 92 ? -15.224 -1.212 1.120 1.00 94.06 92 GLU A O 1
ATOM 689 N N . VAL A 1 93 ? -13.396 -1.969 2.196 1.00 96.06 93 VAL A N 1
ATOM 690 C CA . VAL A 1 93 ? -12.508 -0.843 1.847 1.00 96.06 93 VAL A CA 1
ATOM 691 C C . VAL A 1 93 ? -11.300 -1.235 0.990 1.00 96.06 93 VAL A C 1
ATOM 693 O O . VAL A 1 93 ? -10.654 -0.365 0.407 1.00 96.06 93 VAL A O 1
ATOM 696 N N . SER A 1 94 ? -10.999 -2.530 0.844 1.00 96.25 94 SER A N 1
ATOM 697 C CA . SER A 1 94 ? -9.809 -3.035 0.133 1.00 96.25 94 SER A CA 1
ATOM 698 C C . SER A 1 94 ? -9.667 -2.484 -1.278 1.00 96.25 94 SER A C 1
ATOM 700 O O . SER A 1 94 ? -8.574 -2.087 -1.666 1.00 96.25 94 SER A O 1
ATOM 702 N N . ALA A 1 95 ? -10.750 -2.402 -2.053 1.00 96.81 95 ALA A N 1
ATOM 703 C CA . ALA A 1 95 ? -10.689 -1.882 -3.418 1.00 96.81 95 ALA A CA 1
ATOM 704 C C . ALA A 1 95 ? -10.163 -0.435 -3.466 1.00 96.81 95 ALA A C 1
ATOM 706 O O . ALA A 1 95 ? -9.314 -0.116 -4.299 1.00 96.81 95 ALA A O 1
ATOM 707 N N . GLN A 1 96 ? -10.621 0.418 -2.545 1.00 97.12 96 GLN A N 1
ATOM 708 C CA . GLN A 1 96 ? -10.151 1.798 -2.412 1.00 97.12 96 GLN A CA 1
ATOM 709 C C . GLN A 1 96 ? -8.689 1.833 -1.961 1.00 97.12 96 GLN A C 1
ATOM 711 O O . GLN A 1 96 ? -7.874 2.537 -2.550 1.00 97.12 96 GLN A O 1
ATOM 716 N N . VAL A 1 97 ? -8.343 1.039 -0.947 1.00 97.25 97 VAL A N 1
ATOM 717 C CA . VAL A 1 97 ? -6.986 0.976 -0.392 1.00 97.25 97 VAL A CA 1
ATOM 718 C C . VAL A 1 97 ? -5.968 0.520 -1.437 1.00 97.25 97 VAL A C 1
ATOM 720 O O . VAL A 1 97 ? -4.913 1.133 -1.581 1.00 97.25 97 VAL A O 1
ATOM 723 N N . LEU A 1 98 ? -6.273 -0.535 -2.194 1.00 98.00 98 LEU A N 1
ATOM 724 C CA . LEU A 1 98 ? -5.383 -1.050 -3.233 1.00 98.00 98 LEU A CA 1
ATOM 725 C C . LEU A 1 98 ? -5.209 -0.042 -4.376 1.00 98.00 98 LEU A C 1
ATOM 727 O O . LEU A 1 98 ? -4.092 0.102 -4.868 1.00 98.00 98 LEU A O 1
ATOM 731 N N . ALA A 1 99 ? -6.268 0.683 -4.752 1.00 97.44 99 ALA A N 1
ATOM 732 C CA . ALA A 1 99 ? -6.179 1.750 -5.748 1.00 97.44 99 ALA A CA 1
ATOM 733 C C . ALA A 1 99 ? -5.274 2.900 -5.276 1.00 97.44 99 ALA A C 1
ATOM 735 O O . ALA A 1 99 ? -4.449 3.382 -6.046 1.00 97.44 99 ALA A O 1
ATOM 736 N N . VAL A 1 100 ? -5.369 3.289 -4.000 1.00 96.06 100 VAL A N 1
ATOM 737 C CA . VAL A 1 100 ? -4.490 4.312 -3.409 1.00 96.06 100 VAL A CA 1
ATOM 738 C C . VAL A 1 100 ? -3.034 3.856 -3.390 1.00 96.06 100 VAL A C 1
ATOM 740 O O . VAL A 1 100 ? -2.156 4.622 -3.765 1.00 96.06 100 VAL A O 1
ATOM 743 N N . ILE A 1 101 ? -2.758 2.601 -3.023 1.00 96.94 101 ILE A N 1
ATOM 744 C CA . ILE A 1 101 ? -1.392 2.054 -3.056 1.00 96.94 101 ILE A CA 1
ATOM 745 C C . ILE A 1 101 ? -0.814 2.101 -4.479 1.00 96.94 101 ILE A C 1
ATOM 747 O O . ILE A 1 101 ? 0.354 2.443 -4.665 1.00 96.94 101 ILE A O 1
ATOM 751 N N . GLU A 1 102 ? -1.612 1.741 -5.485 1.00 97.38 102 GLU A N 1
ATOM 752 C CA . GLU A 1 102 ? -1.202 1.811 -6.889 1.00 97.38 102 GLU A CA 1
ATOM 753 C C . GLU A 1 102 ? -0.927 3.258 -7.327 1.00 97.38 102 GLU A C 1
ATOM 755 O O . GLU A 1 102 ? 0.118 3.523 -7.924 1.00 97.38 102 GLU A O 1
ATOM 760 N N . GLU A 1 103 ? -1.807 4.198 -6.970 1.00 95.25 103 GLU A N 1
ATOM 761 C CA . GLU A 1 103 ? -1.642 5.632 -7.231 1.00 95.25 103 GLU A CA 1
ATOM 762 C C . GLU A 1 103 ? -0.373 6.188 -6.568 1.00 95.25 103 GLU A C 1
ATOM 764 O O . GLU A 1 103 ? 0.442 6.823 -7.236 1.00 95.25 103 GLU A O 1
ATOM 769 N N . ASP A 1 104 ? -0.152 5.889 -5.286 1.00 93.88 104 ASP A N 1
ATOM 770 C CA . ASP A 1 104 ? 1.022 6.321 -4.523 1.00 93.88 104 ASP A CA 1
ATOM 771 C C . ASP A 1 104 ? 2.331 5.830 -5.136 1.00 93.88 104 ASP A C 1
ATOM 773 O O . ASP A 1 104 ? 3.344 6.537 -5.135 1.00 93.88 104 ASP A O 1
ATOM 777 N N . ILE A 1 105 ? 2.326 4.610 -5.672 1.00 95.56 105 ILE A N 1
ATOM 778 C CA . ILE A 1 105 ? 3.488 4.060 -6.358 1.00 95.56 105 ILE A CA 1
ATOM 779 C C . ILE A 1 105 ? 3.632 4.659 -7.752 1.00 95.56 105 ILE A C 1
ATOM 781 O O . ILE A 1 105 ? 4.765 4.847 -8.179 1.00 95.56 105 ILE A O 1
ATOM 785 N N . GLY A 1 106 ? 2.550 4.963 -8.463 1.00 93.25 106 GLY A N 1
ATOM 786 C CA . GLY A 1 106 ? 2.594 5.518 -9.817 1.00 93.25 106 GLY A CA 1
ATOM 787 C C . GLY A 1 106 ? 2.955 7.006 -9.873 1.00 93.25 106 GLY A C 1
ATOM 788 O O . GLY A 1 106 ? 3.610 7.437 -10.821 1.00 93.25 106 GLY A O 1
ATOM 789 N N . ALA A 1 107 ? 2.574 7.782 -8.859 1.00 90.69 107 ALA A N 1
ATOM 790 C CA . ALA A 1 107 ? 2.692 9.235 -8.864 1.00 90.69 107 ALA A CA 1
ATOM 791 C C . ALA A 1 107 ? 4.152 9.718 -8.728 1.00 90.69 107 ALA A C 1
ATOM 793 O O . ALA A 1 107 ? 4.925 9.258 -7.875 1.00 90.69 107 ALA A O 1
ATOM 794 N N . GLU A 1 108 ? 4.558 10.656 -9.589 1.00 86.31 108 GLU A N 1
ATOM 795 C CA . GLU A 1 108 ? 5.932 11.177 -9.625 1.00 86.31 108 GLU A CA 1
ATOM 796 C C . GLU A 1 108 ? 6.278 11.996 -8.375 1.00 86.31 108 GLU A C 1
ATOM 798 O O . GLU A 1 108 ? 7.377 11.861 -7.836 1.00 86.31 108 GLU A O 1
ATOM 803 N N . ASP A 1 109 ? 5.321 12.774 -7.872 1.00 86.94 109 ASP A N 1
ATOM 804 C CA . ASP A 1 109 ? 5.425 13.623 -6.682 1.00 86.94 109 ASP A CA 1
ATOM 805 C C . ASP A 1 109 ? 5.382 12.840 -5.356 1.00 86.94 109 ASP A C 1
ATOM 807 O O . ASP A 1 109 ? 5.740 13.376 -4.308 1.00 86.94 109 ASP A O 1
ATOM 811 N N . ARG A 1 110 ? 5.040 11.544 -5.389 1.00 88.25 110 ARG A N 1
ATOM 812 C CA . ARG A 1 110 ? 4.970 10.659 -4.207 1.00 88.25 110 ARG A CA 1
ATOM 813 C C . ARG A 1 110 ? 6.118 9.660 -4.123 1.00 88.25 110 ARG A C 1
ATOM 815 O O . ARG A 1 110 ? 5.987 8.557 -3.590 1.00 88.25 110 ARG A O 1
ATOM 822 N N . GLU A 1 111 ? 7.298 10.049 -4.601 1.00 88.75 111 GLU A N 1
ATOM 823 C CA . GLU A 1 111 ? 8.457 9.154 -4.667 1.00 88.75 111 GLU A CA 1
ATOM 824 C C . GLU A 1 111 ? 8.841 8.547 -3.299 1.00 88.75 111 GLU A C 1
ATOM 826 O O . GLU A 1 111 ? 9.247 7.385 -3.219 1.00 88.75 111 GLU A O 1
ATOM 831 N N . GLY A 1 112 ? 8.665 9.294 -2.203 1.00 88.12 112 GLY A N 1
ATOM 832 C CA . GLY A 1 112 ? 8.897 8.798 -0.842 1.00 88.12 112 GLY A CA 1
ATOM 833 C C . GLY A 1 112 ? 8.033 7.582 -0.478 1.00 88.12 112 GLY A C 1
ATOM 834 O O . GLY A 1 112 ? 8.557 6.598 0.054 1.00 88.12 112 GLY A O 1
ATOM 835 N N . LEU A 1 113 ? 6.739 7.615 -0.815 1.00 91.19 113 LEU A N 1
ATOM 836 C CA . LEU A 1 113 ? 5.802 6.511 -0.578 1.00 91.19 113 LEU A CA 1
ATOM 837 C C . LEU A 1 113 ? 6.077 5.336 -1.509 1.00 91.19 113 LEU A C 1
ATOM 839 O O . LEU A 1 113 ? 6.167 4.200 -1.046 1.00 91.19 113 LEU A O 1
ATOM 843 N N . ALA A 1 114 ? 6.324 5.599 -2.792 1.00 93.38 114 ALA A N 1
ATOM 844 C CA . ALA A 1 114 ? 6.678 4.555 -3.747 1.00 93.38 114 ALA A CA 1
ATOM 845 C C . ALA A 1 114 ? 7.911 3.756 -3.280 1.00 93.38 114 ALA A C 1
ATOM 847 O O . ALA A 1 114 ? 7.913 2.520 -3.264 1.00 93.38 114 ALA A O 1
ATOM 848 N N . ARG A 1 115 ? 8.956 4.458 -2.816 1.00 92.94 115 ARG A N 1
ATOM 849 C CA . ARG A 1 115 ? 10.167 3.839 -2.251 1.00 92.94 115 ARG A CA 1
ATOM 850 C C . ARG A 1 115 ? 9.863 3.079 -0.961 1.00 92.94 115 ARG A C 1
ATOM 852 O O . ARG A 1 115 ? 10.420 1.998 -0.748 1.00 92.94 115 ARG A O 1
ATOM 859 N N . LEU A 1 116 ? 9.003 3.618 -0.095 1.00 91.25 116 LEU A N 1
ATOM 860 C CA . LEU A 1 116 ? 8.572 2.956 1.137 1.00 91.25 116 LEU A CA 1
ATOM 861 C C . LEU A 1 116 ? 7.885 1.621 0.833 1.00 91.25 116 LEU A C 1
ATOM 863 O O . LEU A 1 116 ? 8.310 0.598 1.371 1.00 91.25 116 LEU A O 1
ATOM 867 N N . TYR A 1 117 ? 6.887 1.622 -0.051 1.00 95.25 117 TYR A N 1
ATOM 868 C CA . TYR A 1 117 ? 6.154 0.422 -0.442 1.00 95.25 117 TYR A CA 1
ATOM 869 C C . TYR A 1 117 ? 7.080 -0.629 -1.052 1.00 95.25 117 TYR A C 1
ATOM 871 O O . TYR A 1 117 ? 7.144 -1.751 -0.548 1.00 95.25 117 TYR A O 1
ATOM 879 N N . ALA A 1 118 ? 7.879 -0.261 -2.059 1.00 95.88 118 ALA A N 1
ATOM 880 C CA . ALA A 1 118 ? 8.790 -1.199 -2.713 1.00 95.88 118 ALA A CA 1
ATOM 881 C C . ALA A 1 118 ? 9.838 -1.780 -1.744 1.00 95.88 118 ALA A C 1
ATOM 883 O O . ALA A 1 118 ? 10.138 -2.972 -1.783 1.00 95.88 118 ALA A O 1
ATOM 884 N N . SER A 1 119 ? 10.388 -0.960 -0.841 1.00 93.19 119 SER A N 1
ATOM 885 C CA . SER A 1 119 ? 11.426 -1.404 0.104 1.00 93.19 119 SER A CA 1
ATOM 886 C C . SER A 1 119 ? 10.901 -2.222 1.284 1.00 93.19 119 SER A C 1
ATOM 888 O O . SER A 1 119 ? 11.676 -2.962 1.894 1.00 93.19 119 SER A O 1
ATOM 890 N N . LYS A 1 120 ? 9.615 -2.093 1.627 1.00 93.31 120 LYS A N 1
ATOM 891 C CA . LYS A 1 120 ? 8.994 -2.780 2.769 1.00 93.31 120 LYS A CA 1
ATOM 892 C C . LYS A 1 120 ? 7.935 -3.805 2.375 1.00 93.31 120 LYS A C 1
ATOM 894 O O . LYS A 1 120 ? 7.264 -4.303 3.272 1.00 93.31 120 LYS A O 1
ATOM 899 N N . VAL A 1 121 ? 7.811 -4.163 1.097 1.00 96.62 121 VAL A N 1
ATOM 900 C CA . VAL A 1 121 ? 6.801 -5.124 0.615 1.00 96.62 121 VAL A CA 1
ATOM 901 C C . VAL A 1 121 ? 6.790 -6.437 1.415 1.00 96.62 121 VAL A C 1
ATOM 903 O O . VAL A 1 121 ? 5.731 -6.953 1.751 1.00 96.62 121 VAL A O 1
ATOM 906 N N . ASP A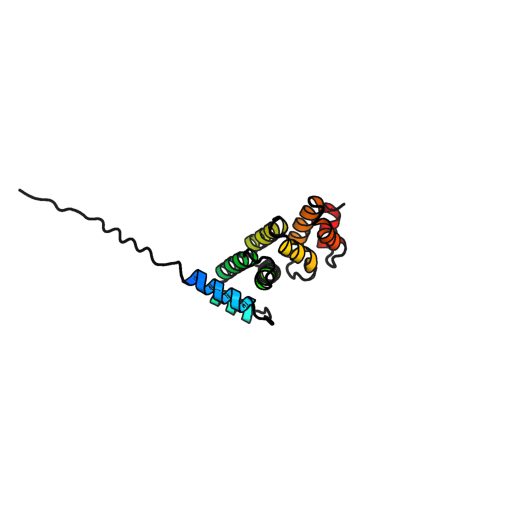 1 122 ? 7.957 -6.931 1.834 1.00 95.88 122 ASP A N 1
ATOM 907 C CA . ASP A 1 122 ? 8.087 -8.164 2.627 1.00 95.88 122 ASP A CA 1
ATOM 908 C C . ASP A 1 122 ? 7.518 -8.051 4.045 1.00 95.88 122 ASP A C 1
ATOM 910 O O . ASP A 1 122 ? 7.210 -9.061 4.673 1.00 95.88 122 ASP A O 1
ATOM 914 N N . ARG A 1 123 ? 7.389 -6.824 4.556 1.00 94.19 123 ARG A N 1
ATOM 915 C CA . ARG A 1 123 ? 6.801 -6.524 5.866 1.00 94.19 123 ARG A CA 1
ATOM 916 C C . ARG A 1 123 ? 5.306 -6.241 5.791 1.00 94.19 123 ARG A C 1
ATOM 918 O O . ARG A 1 123 ? 4.717 -5.989 6.833 1.00 94.19 123 ARG A O 1
ATOM 925 N N . VAL A 1 124 ? 4.722 -6.227 4.595 1.00 95.38 124 VAL A N 1
ATOM 926 C CA . VAL A 1 124 ? 3.276 -6.095 4.426 1.00 95.38 124 VAL A CA 1
ATOM 927 C C . VAL A 1 124 ? 2.631 -7.436 4.764 1.00 95.38 124 VAL A C 1
ATOM 929 O O . VAL A 1 124 ? 3.088 -8.469 4.284 1.00 95.38 124 VAL A O 1
ATOM 932 N N . SER A 1 125 ? 1.605 -7.448 5.606 1.00 93.00 125 SER A N 1
ATOM 933 C CA . SER A 1 125 ? 0.849 -8.655 5.965 1.00 93.00 125 SER A CA 1
ATOM 934 C C . SER A 1 125 ? -0.094 -9.094 4.838 1.00 93.00 125 SER A C 1
ATOM 936 O O . SER A 1 125 ? -0.143 -10.282 4.510 1.00 93.00 125 SER A O 1
ATOM 938 N N . SER A 1 126 ? -0.787 -8.139 4.209 1.00 95.38 126 SER A N 1
ATOM 939 C CA . SER A 1 126 ? -1.792 -8.404 3.175 1.00 95.38 126 SER A CA 1
ATOM 940 C C . SER A 1 126 ? -1.187 -8.978 1.896 1.00 95.38 126 SER A C 1
ATOM 942 O O . SER A 1 126 ? -0.271 -8.417 1.283 1.00 95.38 126 SER A O 1
ATOM 944 N N . THR A 1 127 ? -1.755 -10.097 1.443 1.00 95.25 127 THR A N 1
ATOM 945 C CA . THR A 1 127 ? -1.345 -10.725 0.178 1.00 95.25 127 THR A CA 1
ATOM 946 C C . THR A 1 127 ? -1.785 -9.884 -1.020 1.00 95.25 127 THR A C 1
ATOM 948 O O . THR A 1 127 ? -1.037 -9.775 -1.998 1.00 95.25 127 THR A O 1
ATOM 951 N N . ALA A 1 128 ? -2.968 -9.263 -0.948 1.00 96.00 128 ALA A N 1
ATOM 952 C CA . ALA A 1 128 ? -3.462 -8.382 -1.999 1.00 96.00 128 ALA A CA 1
ATOM 953 C C . ALA A 1 128 ? -2.563 -7.146 -2.147 1.00 96.00 128 ALA A C 1
ATOM 955 O O . ALA A 1 128 ? -2.077 -6.876 -3.247 1.00 96.00 128 ALA A O 1
ATOM 956 N N . ALA A 1 129 ? -2.228 -6.478 -1.037 1.00 97.50 129 ALA A N 1
ATOM 957 C CA . ALA A 1 129 ? -1.320 -5.336 -1.046 1.00 97.50 129 ALA A CA 1
ATOM 958 C C . ALA A 1 129 ? 0.063 -5.705 -1.585 1.00 97.50 129 ALA A C 1
ATOM 960 O O . ALA A 1 129 ? 0.577 -4.998 -2.447 1.00 97.50 129 ALA A O 1
ATOM 961 N N . LYS A 1 130 ? 0.663 -6.829 -1.161 1.00 97.94 130 LYS A N 1
ATOM 962 C CA . LYS A 1 130 ? 1.954 -7.282 -1.715 1.00 97.94 130 LYS A CA 1
ATOM 963 C C . LYS A 1 130 ? 1.921 -7.410 -3.232 1.00 97.94 130 LYS A C 1
ATOM 965 O O . LYS A 1 130 ? 2.858 -6.983 -3.904 1.00 97.94 130 LYS A O 1
ATOM 970 N N . ARG A 1 131 ? 0.856 -8.008 -3.771 1.00 97.88 131 ARG A N 1
ATOM 971 C CA . ARG A 1 131 ? 0.689 -8.200 -5.214 1.00 97.88 131 ARG A CA 1
ATOM 972 C C . ARG A 1 131 ? 0.550 -6.864 -5.943 1.00 97.88 131 ARG A C 1
ATOM 974 O O . ARG A 1 131 ? 1.211 -6.682 -6.967 1.00 97.88 131 ARG A O 1
ATOM 981 N N . THR A 1 132 ? -0.262 -5.951 -5.414 1.00 98.31 132 THR A N 1
ATOM 982 C CA . THR A 1 132 ? -0.441 -4.599 -5.962 1.00 98.31 132 THR A CA 1
ATOM 983 C C . THR A 1 132 ? 0.869 -3.818 -5.929 1.00 98.31 132 THR A C 1
ATOM 985 O O . THR A 1 132 ? 1.312 -3.339 -6.969 1.00 98.31 132 THR A O 1
ATOM 988 N N . ILE A 1 133 ? 1.558 -3.794 -4.783 1.00 98.25 133 ILE A N 1
ATOM 989 C CA . ILE A 1 133 ? 2.858 -3.131 -4.617 1.00 98.25 133 ILE A CA 1
ATOM 990 C C . ILE A 1 133 ? 3.879 -3.687 -5.605 1.00 98.25 133 ILE A C 1
ATOM 992 O O . ILE A 1 133 ? 4.526 -2.920 -6.309 1.00 98.25 133 ILE A O 1
ATOM 996 N N . ALA A 1 134 ? 4.027 -5.013 -5.677 1.00 98.25 134 ALA A N 1
ATOM 997 C CA . ALA A 1 134 ? 4.996 -5.646 -6.565 1.00 98.25 134 ALA A CA 1
ATOM 998 C C . ALA A 1 134 ? 4.725 -5.315 -8.036 1.00 98.25 134 ALA A C 1
ATOM 1000 O O . ALA A 1 134 ? 5.659 -5.049 -8.787 1.00 98.25 134 ALA A O 1
ATOM 1001 N N . THR A 1 135 ? 3.450 -5.311 -8.428 1.00 98.38 135 THR A N 1
ATOM 1002 C CA . THR A 1 135 ? 3.023 -4.993 -9.792 1.00 98.38 135 THR A CA 1
ATOM 1003 C C . THR A 1 135 ? 3.340 -3.541 -10.136 1.00 98.38 135 THR A C 1
ATOM 1005 O O . THR A 1 135 ? 4.124 -3.294 -11.049 1.00 98.38 135 THR A O 1
ATOM 1008 N N . ALA A 1 136 ? 2.809 -2.595 -9.357 1.00 98.06 136 ALA A N 1
ATOM 1009 C CA . ALA A 1 136 ? 2.970 -1.167 -9.608 1.00 98.06 136 ALA A CA 1
ATOM 1010 C C . ALA A 1 136 ? 4.442 -0.729 -9.532 1.00 98.06 136 ALA A C 1
ATOM 1012 O O . ALA A 1 136 ? 4.917 0.046 -10.362 1.00 98.06 136 ALA A O 1
ATOM 1013 N N . ALA A 1 137 ? 5.203 -1.256 -8.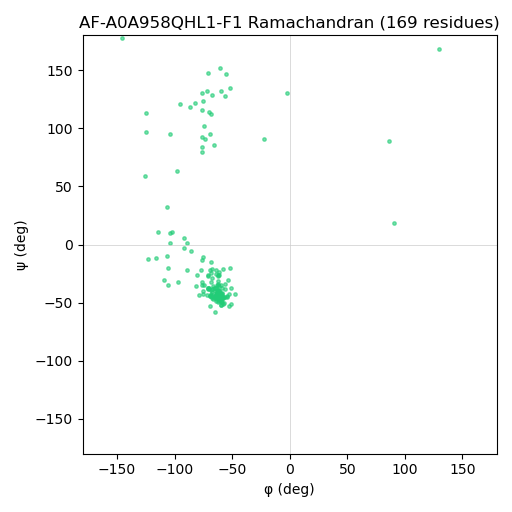567 1.00 97.88 137 ALA A N 1
ATOM 1014 C CA . ALA A 1 137 ? 6.608 -0.900 -8.407 1.00 97.88 137 ALA A CA 1
ATOM 1015 C C . ALA A 1 137 ? 7.482 -1.477 -9.528 1.00 97.88 137 ALA A C 1
ATOM 1017 O O . ALA A 1 137 ? 8.404 -0.795 -9.977 1.00 97.88 137 ALA A O 1
ATOM 1018 N N . ALA A 1 138 ? 7.204 -2.699 -9.996 1.00 97.81 138 ALA A N 1
ATOM 1019 C CA . ALA A 1 138 ? 7.901 -3.267 -11.147 1.00 97.81 138 ALA A CA 1
ATOM 1020 C C . ALA A 1 138 ? 7.598 -2.478 -12.429 1.00 97.81 138 ALA A C 1
ATOM 1022 O O . ALA A 1 138 ? 8.529 -2.128 -13.151 1.00 97.81 138 ALA A O 1
ATOM 1023 N N . ASP A 1 139 ? 6.337 -2.102 -12.654 1.00 97.31 139 ASP A N 1
ATOM 1024 C CA . ASP A 1 139 ? 5.936 -1.285 -13.806 1.00 97.31 139 ASP A CA 1
ATOM 1025 C C . ASP A 1 139 ? 6.607 0.086 -13.802 1.00 97.31 139 ASP A C 1
ATOM 1027 O O . ASP A 1 139 ? 7.219 0.493 -14.795 1.00 97.31 139 ASP A O 1
ATOM 1031 N N . ARG A 1 140 ? 6.600 0.771 -12.653 1.00 96.75 140 ARG A N 1
ATOM 1032 C CA . ARG A 1 140 ? 7.331 2.032 -12.505 1.00 96.75 140 ARG A CA 1
ATOM 1033 C C . ARG A 1 140 ? 8.832 1.841 -12.706 1.00 96.75 140 ARG A C 1
ATOM 1035 O O . ARG A 1 140 ? 9.461 2.674 -13.344 1.00 96.75 140 ARG A O 1
ATOM 1042 N N . GLY A 1 141 ? 9.427 0.766 -12.191 1.00 96.06 141 GLY A N 1
ATOM 1043 C CA . GLY A 1 141 ? 10.857 0.484 -12.353 1.00 96.06 141 GLY A CA 1
ATOM 1044 C C . GLY A 1 141 ? 11.278 0.153 -13.788 1.00 96.06 141 GLY A C 1
ATOM 1045 O O . GLY A 1 141 ? 12.417 0.432 -14.178 1.00 96.06 141 GLY A O 1
ATOM 1046 N N . ALA A 1 142 ? 10.372 -0.412 -14.587 1.00 95.38 142 ALA A N 1
ATOM 1047 C CA . ALA A 1 142 ? 10.582 -0.608 -16.015 1.00 95.38 142 ALA A CA 1
ATOM 1048 C C . ALA A 1 142 ? 10.587 0.742 -16.753 1.00 95.38 142 ALA A C 1
ATOM 1050 O O . ALA A 1 142 ? 11.493 0.995 -17.551 1.00 95.38 142 ALA A O 1
ATOM 1051 N N . ALA A 1 143 ? 9.637 1.625 -16.421 1.00 94.31 143 ALA A N 1
ATOM 1052 C CA . ALA A 1 143 ? 9.443 2.925 -17.066 1.00 94.31 143 ALA A CA 1
ATOM 1053 C C . ALA A 1 143 ? 10.385 4.048 -16.579 1.00 94.31 143 ALA A C 1
ATOM 1055 O O . ALA A 1 143 ? 10.656 4.985 -17.325 1.00 94.31 143 ALA A O 1
ATOM 1056 N N . SER A 1 144 ? 10.886 3.977 -15.342 1.00 94.50 144 SER A N 1
ATOM 1057 C CA . SER A 1 144 ? 11.656 5.041 -14.687 1.00 94.50 144 SER A CA 1
ATOM 1058 C C . SER A 1 144 ? 13.015 4.537 -14.204 1.00 94.50 144 SER A C 1
ATOM 1060 O O . SER A 1 144 ? 13.114 3.746 -13.262 1.00 94.50 144 SER A O 1
ATOM 1062 N N . GLU A 1 145 ? 14.093 5.043 -14.812 1.00 93.25 145 GLU A N 1
ATOM 1063 C CA . GLU A 1 145 ? 15.464 4.677 -14.431 1.00 93.25 145 GLU A CA 1
ATOM 1064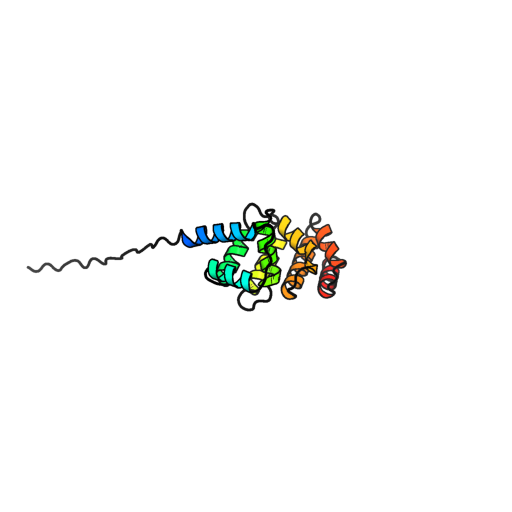 C C . GLU A 1 145 ? 15.808 5.068 -12.989 1.00 93.25 145 GLU A C 1
ATOM 1066 O O . GLU A 1 145 ? 16.518 4.326 -12.311 1.00 93.25 145 GLU A O 1
ATOM 1071 N N . SER A 1 146 ? 15.275 6.188 -12.487 1.00 93.19 146 SER A N 1
ATOM 1072 C CA . SER A 1 146 ? 15.511 6.631 -11.107 1.00 93.19 146 SER A CA 1
ATOM 1073 C C . SER A 1 146 ? 14.855 5.706 -10.077 1.00 93.19 146 SER A C 1
ATOM 1075 O O . SER A 1 146 ? 15.402 5.506 -8.991 1.00 93.19 146 SER A O 1
ATOM 1077 N N . PHE A 1 147 ? 13.716 5.095 -10.419 1.00 95.44 147 PHE A N 1
ATOM 1078 C CA . PHE A 1 147 ? 13.003 4.175 -9.533 1.00 95.44 147 PHE A CA 1
ATOM 1079 C C . PHE A 1 147 ? 13.458 2.713 -9.668 1.00 95.44 147 PHE A C 1
ATOM 1081 O O . PHE A 1 147 ? 13.310 1.923 -8.730 1.00 95.44 147 PHE A O 1
ATOM 1088 N N . ARG A 1 148 ? 14.063 2.343 -10.803 1.00 95.19 148 ARG A N 1
ATOM 1089 C CA . ARG A 1 148 ? 14.510 0.9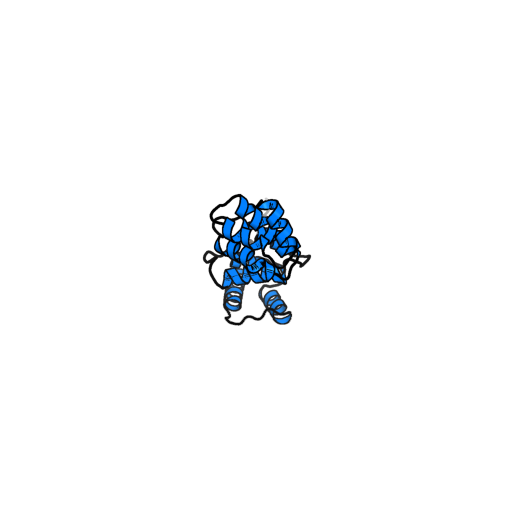74 -11.110 1.00 95.19 148 ARG A CA 1
ATOM 1090 C C . ARG A 1 148 ? 15.296 0.282 -9.983 1.00 95.19 148 ARG A C 1
ATOM 1092 O O . ARG A 1 148 ? 14.981 -0.877 -9.706 1.00 95.19 148 ARG A O 1
ATOM 1099 N N . PRO A 1 149 ? 16.239 0.928 -9.265 1.00 95.38 149 PRO A N 1
ATOM 1100 C CA . PRO A 1 149 ? 16.968 0.272 -8.175 1.00 95.38 149 PRO A CA 1
ATOM 1101 C C . PRO A 1 149 ? 16.079 -0.182 -7.009 1.00 95.38 149 PRO A C 1
ATOM 1103 O O . PRO A 1 149 ? 16.438 -1.109 -6.284 1.00 95.38 149 PRO A O 1
ATOM 1106 N N . TYR A 1 150 ? 14.928 0.462 -6.793 1.00 95.19 150 TYR A N 1
ATOM 1107 C CA . TYR A 1 150 ? 13.963 0.053 -5.770 1.00 95.19 150 TYR A CA 1
ATOM 1108 C C . TYR A 1 150 ? 13.134 -1.136 -6.250 1.00 95.19 150 TYR A C 1
ATOM 1110 O O . TYR A 1 150 ? 12.983 -2.105 -5.509 1.00 95.19 150 TYR A O 1
ATOM 1118 N N . ALA A 1 151 ? 12.681 -1.102 -7.503 1.00 96.94 151 ALA A N 1
ATOM 1119 C CA . ALA A 1 151 ? 11.942 -2.196 -8.123 1.00 96.94 151 ALA A CA 1
ATOM 1120 C C . ALA A 1 151 ? 12.783 -3.480 -8.244 1.00 96.94 151 ALA A C 1
ATOM 1122 O O . ALA A 1 151 ? 12.305 -4.568 -7.941 1.00 96.94 151 ALA A O 1
ATOM 1123 N N . GLN A 1 152 ? 14.072 -3.374 -8.584 1.00 96.38 152 GLN A N 1
ATOM 1124 C CA . GLN A 1 152 ? 14.972 -4.532 -8.679 1.00 96.38 152 GLN A CA 1
ATOM 1125 C C . GLN A 1 152 ? 15.140 -5.282 -7.350 1.00 96.38 152 GLN A C 1
ATOM 1127 O O . GLN A 1 152 ? 15.387 -6.487 -7.354 1.00 96.38 152 GLN A O 1
ATOM 1132 N N . LYS A 1 153 ? 14.961 -4.620 -6.197 1.00 95.56 153 LYS A N 1
ATOM 1133 C CA . LYS A 1 153 ? 15.013 -5.299 -4.889 1.00 95.56 153 LYS A CA 1
ATOM 1134 C C . LYS A 1 153 ? 13.902 -6.335 -4.725 1.00 95.56 153 LYS A C 1
ATOM 1136 O O . LYS A 1 153 ? 14.102 -7.300 -3.992 1.00 95.56 153 LYS A O 1
ATOM 1141 N N . LEU A 1 154 ? 12.784 -6.181 -5.437 1.00 97.31 154 LEU A N 1
ATOM 1142 C CA . LEU A 1 154 ? 11.666 -7.126 -5.415 1.00 97.31 154 LEU A CA 1
ATOM 1143 C C . LEU A 1 154 ? 12.071 -8.518 -5.924 1.00 97.31 154 LEU A C 1
ATOM 1145 O O . LEU A 1 154 ? 11.522 -9.514 -5.459 1.00 97.31 154 LEU A O 1
ATOM 1149 N N . LEU A 1 155 ? 13.086 -8.614 -6.794 1.00 97.12 155 LEU A N 1
ATOM 1150 C CA . LEU A 1 155 ? 13.652 -9.892 -7.254 1.00 97.12 155 LEU A CA 1
ATOM 1151 C C . LEU A 1 155 ? 14.246 -10.723 -6.104 1.00 97.12 155 LEU A C 1
ATOM 1153 O O . LEU A 1 155 ? 14.312 -11.946 -6.195 1.00 97.12 155 LEU A O 1
ATOM 1157 N N . ASN A 1 156 ? 14.633 -10.066 -5.006 1.00 96.19 156 ASN A N 1
ATOM 1158 C CA . ASN A 1 156 ? 15.190 -10.690 -3.805 1.00 96.19 156 ASN A CA 1
ATOM 1159 C C . ASN A 1 156 ? 14.184 -10.768 -2.644 1.00 96.19 156 ASN A C 1
ATOM 1161 O O . ASN A 1 156 ? 14.580 -11.086 -1.524 1.00 96.19 156 ASN A O 1
ATOM 1165 N N . SER A 1 157 ? 12.902 -10.472 -2.887 1.00 96.94 157 SER A N 1
ATOM 1166 C CA . SER A 1 157 ? 11.842 -10.604 -1.881 1.00 96.94 157 SER A CA 1
ATOM 1167 C C . SER A 1 157 ? 11.806 -12.021 -1.307 1.00 96.94 157 SER A C 1
ATOM 1169 O O . SER A 1 157 ? 12.057 -12.996 -2.015 1.00 96.94 157 SER A O 1
ATOM 1171 N N . SER A 1 158 ? 11.455 -12.167 -0.033 1.00 95.88 158 SER A N 1
ATOM 1172 C CA . SER A 1 158 ? 11.173 -13.471 0.583 1.00 95.88 158 SER A CA 1
ATOM 1173 C C . SER A 1 158 ? 9.888 -14.117 0.041 1.00 95.88 158 SER A C 1
ATOM 1175 O O . SER A 1 158 ? 9.784 -15.348 -0.005 1.00 95.88 158 SER A O 1
ATOM 1177 N N . ASP A 1 159 ? 8.954 -13.319 -0.480 1.00 97.44 159 ASP A N 1
ATOM 1178 C CA . ASP A 1 159 ? 7.691 -13.768 -1.055 1.00 97.44 159 ASP A CA 1
ATOM 1179 C C . ASP A 1 159 ? 7.866 -14.231 -2.513 1.00 97.44 159 ASP A C 1
ATOM 1181 O O . ASP A 1 159 ? 8.308 -13.489 -3.395 1.00 97.44 159 ASP A O 1
ATOM 1185 N N . ARG A 1 160 ? 7.509 -15.492 -2.791 1.00 97.19 160 ARG A N 1
ATOM 1186 C CA . ARG A 1 160 ? 7.655 -16.086 -4.130 1.00 97.19 160 ARG A CA 1
ATOM 1187 C C . ARG A 1 160 ? 6.819 -15.356 -5.184 1.00 97.19 160 ARG A C 1
ATOM 1189 O O . ARG A 1 160 ? 7.261 -15.265 -6.327 1.00 97.19 160 ARG A O 1
ATOM 1196 N N . THR A 1 161 ? 5.636 -14.869 -4.819 1.00 96.81 161 THR A N 1
ATOM 1197 C CA . THR A 1 161 ? 4.732 -14.177 -5.743 1.00 96.81 161 THR A CA 1
ATOM 1198 C C . THR A 1 161 ? 5.313 -12.826 -6.134 1.00 96.81 161 THR A C 1
ATOM 1200 O O . THR A 1 161 ? 5.348 -12.500 -7.318 1.00 96.81 161 THR A O 1
ATOM 1203 N N . VAL A 1 162 ? 5.845 -12.081 -5.161 1.00 98.06 162 VAL A N 1
ATOM 1204 C CA . VAL A 1 162 ? 6.514 -10.793 -5.401 1.00 98.06 162 VAL A CA 1
ATOM 1205 C C . VAL A 1 162 ? 7.711 -10.972 -6.337 1.00 98.06 162 VAL A C 1
ATOM 1207 O O . VAL A 1 162 ? 7.801 -10.267 -7.342 1.00 98.06 162 VAL A O 1
ATOM 1210 N N . ARG A 1 163 ? 8.581 -11.962 -6.075 1.00 97.75 163 ARG A N 1
ATOM 1211 C CA . ARG A 1 163 ? 9.723 -12.262 -6.961 1.00 97.75 163 ARG A CA 1
ATOM 1212 C C . ARG A 1 163 ? 9.288 -12.590 -8.386 1.00 97.75 163 ARG A C 1
ATOM 1214 O O . ARG A 1 163 ? 9.892 -12.098 -9.332 1.00 97.75 163 ARG A O 1
ATOM 1221 N N . ALA A 1 164 ? 8.257 -13.423 -8.541 1.00 97.81 164 ALA A N 1
ATOM 1222 C CA . ALA A 1 164 ? 7.767 -13.834 -9.855 1.00 97.81 164 ALA A CA 1
ATOM 1223 C C . ALA A 1 164 ? 7.218 -12.647 -10.663 1.00 97.81 164 ALA A C 1
ATOM 1225 O O . ALA A 1 164 ? 7.510 -12.535 -11.850 1.00 97.81 164 ALA A O 1
ATOM 1226 N N . ILE A 1 165 ? 6.471 -11.746 -10.015 1.00 97.81 165 ILE A N 1
ATOM 1227 C CA . ILE A 1 165 ? 5.956 -10.521 -10.647 1.00 97.81 165 ILE A CA 1
ATOM 1228 C C . ILE A 1 165 ? 7.107 -9.614 -11.085 1.00 97.81 165 ILE A C 1
ATOM 1230 O O . ILE A 1 165 ? 7.107 -9.127 -12.213 1.00 97.81 165 ILE A O 1
ATOM 1234 N N . ALA A 1 166 ? 8.092 -9.409 -10.209 1.00 97.12 166 ALA A N 1
ATOM 1235 C CA . ALA A 1 166 ? 9.244 -8.570 -10.509 1.00 97.12 166 ALA A CA 1
ATOM 1236 C C . ALA A 1 166 ? 10.069 -9.123 -11.680 1.00 97.12 166 ALA A C 1
ATOM 1238 O O . ALA A 1 166 ? 10.407 -8.364 -12.581 1.00 97.12 166 ALA A O 1
ATOM 1239 N N . ALA A 1 167 ? 10.339 -10.434 -11.701 1.00 96.81 167 ALA A N 1
ATOM 1240 C CA . ALA A 1 167 ? 11.075 -11.081 -12.788 1.00 96.81 167 ALA A CA 1
ATOM 1241 C C . ALA A 1 167 ? 10.353 -10.926 -14.132 1.00 96.81 167 ALA A C 1
ATOM 1243 O O . ALA A 1 167 ? 10.964 -10.541 -15.115 1.00 96.81 167 ALA A O 1
ATOM 1244 N N . GLN A 1 168 ? 9.032 -11.120 -14.162 1.00 95.94 168 GLN A N 1
ATOM 1245 C CA . GLN A 1 168 ? 8.251 -10.998 -15.395 1.00 95.94 168 GLN A CA 1
ATOM 1246 C C . GLN A 1 168 ? 8.276 -9.588 -16.012 1.00 95.94 168 GLN A C 1
ATOM 1248 O O . GLN A 1 168 ? 8.109 -9.453 -17.221 1.00 95.94 168 GLN A O 1
ATOM 1253 N N . ARG A 1 169 ? 8.384 -8.543 -15.184 1.00 94.75 169 ARG A N 1
ATOM 1254 C CA . ARG A 1 169 ? 8.172 -7.147 -15.603 1.00 94.75 169 ARG A CA 1
ATOM 1255 C C . ARG A 1 169 ? 9.458 -6.328 -15.733 1.00 94.75 169 ARG A C 1
ATOM 1257 O O . ARG A 1 169 ? 9.427 -5.282 -16.372 1.00 94.75 169 ARG A O 1
ATOM 1264 N N . LEU A 1 170 ? 10.550 -6.755 -15.097 1.00 90.50 170 LEU A N 1
ATOM 1265 C CA . LEU A 1 170 ? 11.832 -6.035 -15.090 1.00 90.50 170 LEU A CA 1
ATOM 1266 C C . LEU A 1 170 ? 12.916 -6.679 -15.968 1.00 90.50 170 LEU A C 1
ATOM 1268 O O . LEU A 1 170 ? 13.971 -6.062 -16.133 1.00 90.50 170 LEU A O 1
ATOM 1272 N N . GLU A 1 171 ? 12.685 -7.896 -16.467 1.00 73.56 171 GLU A N 1
ATOM 1273 C CA . GLU A 1 171 ? 13.505 -8.547 -17.505 1.00 73.56 171 GLU A CA 1
ATOM 1274 C C . GLU A 1 171 ? 13.191 -7.987 -18.899 1.00 73.56 171 GLU A C 1
ATOM 1276 O O . GLU A 1 171 ? 14.164 -7.754 -19.653 1.00 73.56 171 GLU A O 1
#

Sequence (171 aa):
MKVTKLATIAFVSTVLLSGTPALAAQSDLEFMLSARHLEWNSDTQESFEAAAGGKQALVDQLIQLSHSDSVSSPVAMRAAHILANEYADDPEVSAQVLAVIEEDIGAEDREGLARLYASKVDRVSSTAAKRTIATAAADRGAASESFRPYAQKLLNSSDRTVRAIAAQRLE

pLDDT: mean 84.04, std 18.93, range [31.77, 98.38]

Secondary structure (DSSP, 8-state):
------------------SSHHHHHHHHHHHHHH-TT----HHHHHHHHHHHTSHHHHHHHHHHHHTSS-TTSHHHHHHHHHIIIIITT-TTTHHHHHHHHHHHHH-GGGHHHHHHHHHHGGG---HHHHHHHHHHHHHHHHH-TTTHHHHHGGGG-SSHHHHHHHHHHH-

Mean predicted aligned error: 9.04 Å

Foldseek 3Di:
DDDDDDDDDPPPPPPDPPPPLLVVLLVVLLVQLPDPDDDDDPVSQVVNQVSLVHDVSSLVSLLVQLPPPPVVDSSNLSSLLCLQAPPCPPPVCNVVSLVSLLCLLQDPSNVVSVLSCLQCLLVRNDPNSSLSSLQSLLQCLCVDVVSVVSNVCQCVRPDPNSNVNNVVRND

Solvent-accessible surface area (backbone atoms only — not comparable to full-atom values): 9477 Å² total; per-residue (Å²): 139,85,88,81,78,86,82,80,80,81,77,79,79,78,80,72,87,73,77,58,65,63,57,51,40,50,55,51,49,51,54,60,56,58,42,93,82,71,74,89,45,72,70,49,47,51,52,49,20,59,66,45,73,29,62,69,48,30,51,55,48,32,54,53,42,28,68,34,96,54,40,80,34,73,42,10,52,44,29,50,47,46,41,36,49,71,34,22,75,35,89,90,48,13,71,60,42,47,51,48,55,39,46,38,35,65,37,80,92,34,50,60,48,26,50,47,47,44,74,42,40,82,75,42,72,20,68,59,32,33,52,47,45,32,47,37,32,14,54,42,21,60,76,30,79,90,46,23,73,47,25,58,52,30,57,71,42,87,45,69,66,37,18,53,47,18,50,76,52,63,111

Radius of gyration: 21.95 Å; Cα contacts (8 Å, |Δi|>4): 205; chains: 1; bounding box: 80×60×38 Å